Protein AF-A0A242JWX8-F1 (afdb_monomer_lite)

Secondary structure (DSSP, 8-state):
-----SEEE-TTS-EEEEEEEEE-TTS-EEEEEEEESSHHHHHHHHHHHHHHHHHHH--------S-HHHHHHTT-

Organism: NCBI:txid1834193

Radius of gyration: 19.91 Å; chains: 1; bounding box: 43×25×57 Å

Structure (mmCIF, N/CA/C/O backbone):
data_AF-A0A242JWX8-F1
#
_entry.id   AF-A0A242JWX8-F1
#
loop_
_atom_site.group_PDB
_atom_site.id
_atom_site.type_symbol
_atom_site.label_atom_id
_atom_site.label_alt_id
_atom_site.label_comp_id
_atom_site.label_asym_id
_atom_site.label_entity_id
_atom_site.label_seq_id
_atom_site.pdbx_PDB_ins_code
_atom_site.Cartn_x
_atom_site.Cartn_y
_atom_site.Cartn_z
_atom_site.occupancy
_atom_site.B_iso_or_equiv
_atom_site.auth_seq_id
_atom_site.auth_comp_id
_atom_site.auth_asym_id
_atom_site.auth_atom_id
_atom_site.pdbx_PDB_model_num
ATOM 1 N N . MET A 1 1 ? -10.946 13.997 -5.053 1.00 39.00 1 MET A N 1
ATOM 2 C CA . MET A 1 1 ? -10.949 13.248 -3.776 1.00 39.00 1 MET A CA 1
ATOM 3 C C . MET A 1 1 ? -9.654 12.464 -3.700 1.00 39.00 1 MET A C 1
ATOM 5 O O . MET A 1 1 ? -9.416 11.630 -4.568 1.00 39.00 1 MET A O 1
ATOM 9 N N . SER A 1 2 ? -8.764 12.801 -2.768 1.00 43.03 2 SER A N 1
ATOM 10 C CA . SER A 1 2 ? -7.502 12.078 -2.598 1.00 43.03 2 SER A CA 1
ATOM 11 C C . SER A 1 2 ? -7.821 10.601 -2.366 1.00 43.03 2 SER A C 1
ATOM 13 O O . SER A 1 2 ? -8.534 10.244 -1.431 1.00 43.03 2 SER A O 1
ATOM 15 N N . LYS A 1 3 ? -7.362 9.731 -3.272 1.00 55.69 3 LYS A N 1
ATOM 16 C CA . LYS A 1 3 ? -7.441 8.280 -3.087 1.00 55.69 3 LYS A CA 1
ATOM 17 C C . LYS A 1 3 ? -6.663 7.987 -1.807 1.00 55.69 3 LYS A C 1
ATOM 19 O O . LYS A 1 3 ? -5.440 8.111 -1.809 1.00 55.69 3 LYS A O 1
ATOM 24 N N . GLY A 1 4 ? -7.386 7.731 -0.714 1.00 77.19 4 GLY A N 1
ATOM 25 C CA . GLY A 1 4 ? -6.813 7.540 0.614 1.00 77.19 4 GLY A CA 1
ATOM 26 C C . GLY A 1 4 ? -5.699 6.497 0.596 1.00 77.19 4 G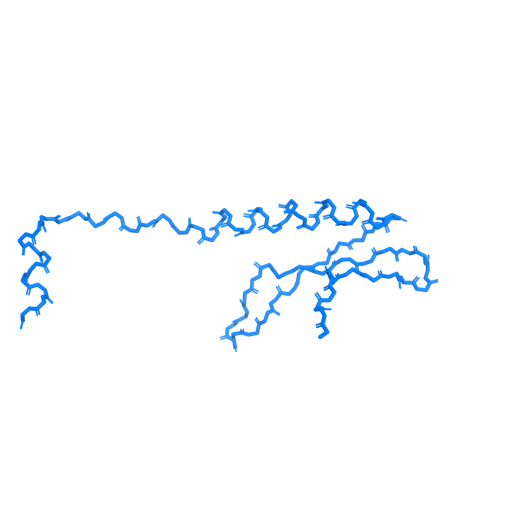LY A C 1
ATOM 27 O O . GLY A 1 4 ? -5.598 5.689 -0.325 1.00 77.19 4 GLY A O 1
ATOM 28 N N . GLU A 1 5 ? -4.865 6.484 1.632 1.00 87.06 5 GLU A N 1
ATOM 29 C CA . GLU A 1 5 ? -3.647 5.659 1.719 1.00 87.06 5 GLU A CA 1
ATOM 30 C C . GLU A 1 5 ? -3.887 4.137 1.684 1.00 87.06 5 GLU A C 1
ATOM 32 O O . GLU A 1 5 ? -2.937 3.364 1.809 1.00 87.06 5 GLU A O 1
ATOM 37 N N . ASN A 1 6 ? -5.133 3.704 1.461 1.00 92.81 6 ASN A N 1
ATOM 38 C CA . ASN A 1 6 ? -5.573 2.317 1.398 1.00 92.81 6 ASN A CA 1
ATOM 39 C C . ASN A 1 6 ? -5.340 1.615 2.744 1.00 92.81 6 ASN A C 1
ATOM 41 O O . ASN A 1 6 ? -4.856 0.486 2.805 1.00 92.81 6 ASN A O 1
ATOM 45 N N . ILE A 1 7 ? -5.636 2.341 3.829 1.00 95.12 7 ILE A N 1
ATOM 46 C CA . ILE A 1 7 ? -5.542 1.900 5.219 1.00 95.12 7 ILE A CA 1
ATOM 47 C C . ILE A 1 7 ? -6.900 2.132 5.884 1.00 95.12 7 ILE A C 1
ATOM 49 O O . ILE A 1 7 ? -7.408 3.251 5.879 1.00 95.12 7 ILE A O 1
ATOM 53 N N . TYR A 1 8 ? -7.469 1.084 6.472 1.00 95.31 8 TYR A N 1
ATOM 54 C CA . TYR A 1 8 ? -8.820 1.086 7.030 1.00 95.31 8 TYR A CA 1
ATOM 55 C C . TYR A 1 8 ? -8.828 0.503 8.441 1.00 95.31 8 TYR A C 1
ATOM 57 O O . TYR A 1 8 ? -8.135 -0.478 8.712 1.00 95.31 8 TYR A O 1
ATOM 65 N N . LYS A 1 9 ? -9.643 1.066 9.337 1.00 95.06 9 LYS A N 1
ATOM 66 C CA . LYS A 1 9 ? -9.909 0.475 10.654 1.00 95.06 9 LYS A CA 1
ATOM 67 C C . LYS A 1 9 ? -11.041 -0.551 10.535 1.00 95.06 9 LYS A C 1
ATOM 69 O O . LYS A 1 9 ? -12.069 -0.281 9.919 1.00 95.06 9 LYS A O 1
ATOM 74 N N . ARG A 1 10 ? -10.837 -1.743 11.088 1.00 95.88 10 ARG A N 1
ATOM 75 C CA . ARG A 1 10 ? -11.788 -2.862 11.106 1.00 95.88 10 ARG A CA 1
ATOM 76 C C . ARG A 1 10 ? -12.675 -2.790 12.358 1.00 95.88 10 ARG A C 1
ATOM 78 O O . ARG A 1 10 ? -12.324 -2.133 13.337 1.00 95.88 10 ARG A O 1
ATOM 85 N N . LYS A 1 11 ? -13.825 -3.481 12.327 1.00 96.56 11 LYS A N 1
ATOM 86 C CA . LYS A 1 11 ? -14.786 -3.539 13.451 1.00 96.56 11 LYS A CA 1
ATOM 87 C C . LYS A 1 11 ? -14.176 -4.136 14.725 1.00 96.56 11 LYS A C 1
ATOM 89 O O . LYS A 1 11 ? -14.545 -3.737 15.816 1.00 96.56 11 LYS A O 1
ATOM 94 N N . ASP A 1 12 ? -13.214 -5.042 14.567 1.00 93.94 12 ASP A N 1
ATOM 95 C CA . ASP A 1 12 ? -12.450 -5.672 15.652 1.00 93.94 12 ASP A CA 1
ATOM 96 C C . ASP A 1 12 ? -11.314 -4.785 16.205 1.00 93.94 12 ASP A C 1
ATOM 98 O O . ASP A 1 12 ? -10.524 -5.223 17.035 1.00 93.94 12 ASP A O 1
ATOM 102 N N . GLY A 1 13 ? -11.185 -3.544 15.723 1.00 94.31 13 GLY A N 1
ATOM 103 C CA . GLY A 1 13 ? -10.166 -2.592 16.161 1.00 94.31 13 GLY A CA 1
ATOM 104 C C . GLY A 1 13 ? -8.819 -2.700 15.441 1.00 94.31 13 GLY A C 1
ATOM 105 O O . GLY A 1 13 ? -7.993 -1.797 15.595 1.00 94.31 13 GLY A O 1
ATOM 106 N N . ARG A 1 14 ? -8.588 -3.726 14.608 1.00 96.56 14 ARG A N 1
ATOM 107 C CA . ARG A 1 14 ? -7.354 -3.838 13.813 1.00 96.56 14 ARG A CA 1
ATOM 108 C C . ARG A 1 14 ? -7.341 -2.838 12.659 1.00 96.56 14 ARG A C 1
ATOM 110 O O . ARG A 1 14 ? -8.371 -2.467 12.107 1.00 96.56 14 ARG A O 1
ATOM 117 N N . TRP A 1 15 ? -6.151 -2.446 12.235 1.00 97.69 15 TRP A N 1
ATOM 118 C CA . TRP A 1 15 ? -5.929 -1.689 11.009 1.00 97.69 15 TRP A CA 1
ATOM 119 C C . TRP A 1 15 ? -5.545 -2.636 9.874 1.00 97.69 15 TRP A C 1
ATOM 121 O O . TRP A 1 15 ? -4.689 -3.498 10.059 1.00 97.69 15 TRP A O 1
ATOM 131 N N . GLU A 1 16 ? -6.158 -2.461 8.70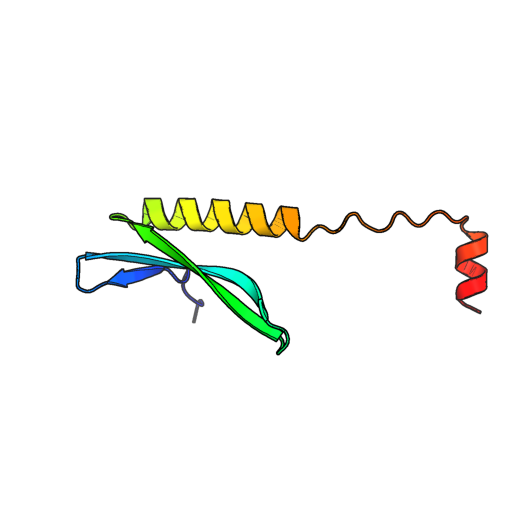5 1.00 97.44 16 GLU A N 1
ATOM 132 C CA . GLU A 1 16 ? -5.835 -3.165 7.465 1.00 97.44 16 GLU A CA 1
ATOM 133 C C . GLU A 1 16 ? -5.279 -2.187 6.436 1.00 97.44 16 GLU A C 1
ATOM 135 O O . GLU A 1 16 ? -5.970 -1.264 6.014 1.00 97.44 16 GLU A O 1
ATOM 140 N N . GLY A 1 17 ? -4.049 -2.425 5.997 1.00 97.00 17 GLY A N 1
ATOM 141 C CA . GLY A 1 17 ? -3.424 -1.728 4.885 1.00 97.00 17 GLY A CA 1
ATOM 142 C C . GLY A 1 17 ? -3.365 -2.606 3.641 1.00 97.00 17 GLY A C 1
ATOM 143 O O . GLY A 1 17 ? -2.969 -3.769 3.736 1.00 97.00 17 GLY A O 1
ATOM 144 N N . ARG A 1 18 ? -3.701 -2.057 2.471 1.00 96.06 18 ARG A N 1
ATOM 145 C CA . ARG A 1 18 ? -3.593 -2.745 1.177 1.00 96.06 18 ARG A CA 1
ATOM 146 C C . ARG A 1 18 ? -2.573 -2.052 0.287 1.00 96.06 18 ARG A C 1
ATOM 148 O O . ARG A 1 18 ? -2.609 -0.838 0.101 1.00 96.06 18 ARG A O 1
ATOM 155 N N . TYR A 1 19 ? -1.678 -2.824 -0.317 1.00 94.50 19 TYR A N 1
ATOM 156 C CA . TYR A 1 19 ? -0.669 -2.296 -1.236 1.00 94.50 19 TYR A CA 1
ATOM 157 C C . TYR A 1 19 ? -0.605 -3.136 -2.520 1.00 94.50 19 TYR A C 1
ATOM 159 O O . TYR A 1 19 ? -0.803 -4.349 -2.462 1.00 94.50 19 TYR A O 1
ATOM 167 N N . PRO A 1 20 ? -0.365 -2.523 -3.691 1.00 92.12 20 PRO A N 1
ATOM 168 C CA . PRO A 1 20 ? -0.231 -3.264 -4.941 1.00 92.12 20 PRO A CA 1
ATOM 169 C C . PRO A 1 20 ? 1.100 -4.028 -4.936 1.00 92.12 20 PRO A C 1
ATOM 171 O O . PRO A 1 20 ? 2.161 -3.407 -4.921 1.00 92.12 20 PRO A O 1
ATOM 174 N N . LYS A 1 21 ? 1.051 -5.364 -4.935 1.00 92.06 21 LYS A N 1
ATOM 175 C CA . LYS A 1 21 ? 2.256 -6.217 -4.972 1.00 92.06 21 LYS A CA 1
ATOM 176 C C . LYS A 1 21 ? 2.599 -6.687 -6.385 1.00 92.06 21 LYS A C 1
ATOM 178 O O . LYS A 1 21 ? 3.766 -6.797 -6.735 1.00 92.06 21 LYS A O 1
ATOM 183 N N . ALA A 1 22 ? 1.588 -6.918 -7.218 1.00 91.06 22 ALA A N 1
ATOM 184 C CA . ALA A 1 22 ? 1.758 -7.384 -8.590 1.00 91.06 22 ALA A CA 1
ATOM 185 C C . ALA A 1 22 ? 0.588 -6.925 -9.471 1.00 91.06 22 ALA A C 1
ATOM 187 O O . ALA A 1 22 ? -0.338 -6.256 -8.999 1.00 91.06 22 ALA A O 1
ATOM 188 N N . ARG A 1 23 ? 0.638 -7.287 -10.751 1.00 90.62 23 ARG A N 1
ATOM 189 C CA . ARG A 1 23 ? -0.540 -7.321 -11.616 1.00 90.62 23 ARG A CA 1
ATOM 190 C C . ARG A 1 23 ? -0.844 -8.769 -11.970 1.00 90.62 23 ARG A C 1
ATOM 192 O O . ARG A 1 23 ? 0.074 -9.584 -12.011 1.00 90.62 23 ARG A O 1
ATOM 199 N N . LYS A 1 24 ? -2.124 -9.073 -12.129 1.00 92.56 24 LYS A N 1
ATOM 200 C CA . LYS A 1 24 ? -2.586 -10.332 -12.707 1.00 92.56 24 LYS A CA 1
ATOM 201 C C . LYS A 1 24 ? -2.429 -10.286 -14.233 1.00 92.56 24 LYS A C 1
ATOM 203 O O . LYS A 1 24 ? -2.122 -9.229 -14.786 1.00 92.56 24 LYS A O 1
ATOM 208 N N . 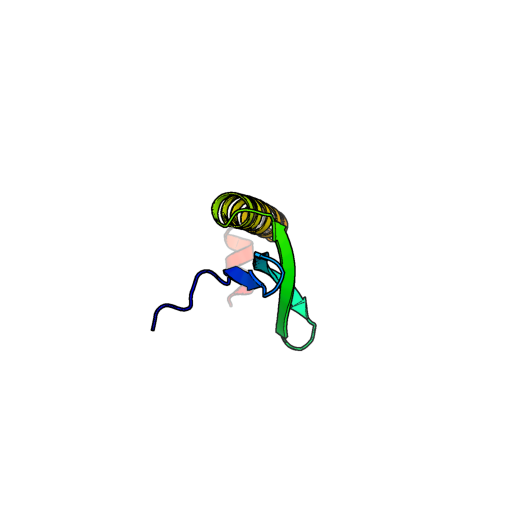GLU A 1 25 ? -2.649 -11.421 -14.886 1.00 93.12 25 GLU A N 1
ATOM 209 C CA . GLU A 1 25 ? -2.590 -11.557 -16.350 1.00 93.12 25 GLU A CA 1
ATOM 210 C C . GLU A 1 25 ? -3.609 -10.659 -17.061 1.00 93.12 25 GLU A C 1
ATOM 212 O O . GLU A 1 25 ? -3.297 -10.051 -18.078 1.00 93.12 25 GLU A O 1
ATOM 217 N N . ASP A 1 26 ? -4.781 -10.468 -16.454 1.00 93.62 26 ASP A N 1
ATOM 218 C CA . ASP A 1 26 ? -5.825 -9.538 -16.905 1.00 93.62 26 ASP A CA 1
ATOM 219 C C . ASP A 1 26 ? -5.457 -8.046 -16.718 1.00 93.62 26 ASP A C 1
ATOM 221 O O . ASP A 1 26 ? -6.249 -7.150 -17.005 1.00 93.62 26 ASP A O 1
ATOM 225 N N . GLY A 1 27 ? -4.266 -7.750 -16.189 1.00 90.56 27 GLY A N 1
ATOM 226 C CA . GLY A 1 27 ? -3.800 -6.397 -15.906 1.00 90.56 27 GLY A CA 1
ATOM 227 C C . GLY A 1 27 ? -4.367 -5.778 -14.624 1.00 90.56 27 GLY A C 1
ATOM 228 O O . GLY A 1 27 ? -3.968 -4.659 -14.273 1.00 90.56 27 GLY A O 1
ATOM 229 N N . SER A 1 28 ? -5.232 -6.471 -13.878 1.00 93.75 28 SER A N 1
ATOM 230 C CA . SER A 1 28 ? -5.779 -5.983 -12.612 1.00 93.75 28 SER A CA 1
ATOM 231 C C . SER A 1 28 ? -4.696 -5.916 -11.528 1.00 93.75 28 SER A C 1
ATOM 233 O O . SER A 1 28 ? -3.722 -6.675 -11.518 1.00 93.75 28 SER A O 1
ATOM 235 N N . LEU A 1 29 ? -4.857 -5.007 -10.557 1.00 91.94 29 LEU A N 1
ATOM 236 C CA . LEU A 1 29 ? -3.951 -4.942 -9.408 1.00 91.94 29 LEU A CA 1
ATOM 237 C C . LEU A 1 29 ? -4.136 -6.168 -8.509 1.00 91.94 29 LEU A C 1
ATOM 239 O O . LEU A 1 29 ? -5.235 -6.454 -8.033 1.00 91.94 29 LEU A O 1
ATOM 243 N N . HIS A 1 30 ? -3.034 -6.851 -8.217 1.00 94.25 30 HIS A N 1
ATOM 244 C CA . HIS A 1 30 ? -2.974 -7.866 -7.178 1.00 94.25 30 HIS A CA 1
ATOM 245 C C . HIS A 1 30 ? -2.501 -7.196 -5.886 1.00 94.25 30 HIS A C 1
ATOM 247 O O . HIS A 1 30 ? -1.356 -6.741 -5.784 1.00 94.25 30 HIS A O 1
ATOM 253 N N . TYR A 1 31 ? -3.393 -7.118 -4.899 1.00 95.00 31 TYR A N 1
ATOM 254 C CA . TYR A 1 31 ? -3.104 -6.506 -3.605 1.00 95.00 31 TYR A CA 1
ATOM 255 C C . TYR A 1 31 ? -2.480 -7.495 -2.614 1.00 95.00 31 TYR A C 1
ATOM 257 O O . TYR A 1 31 ? -2.820 -8.678 -2.580 1.00 95.00 31 TYR A O 1
ATOM 265 N N . GLY A 1 32 ? -1.558 -6.991 -1.797 1.00 94.88 32 GLY A N 1
ATOM 266 C CA . GLY A 1 32 ? -1.146 -7.587 -0.532 1.00 94.88 32 GLY A CA 1
ATOM 267 C C . GLY A 1 32 ? -1.805 -6.862 0.641 1.00 94.88 32 GLY A C 1
ATOM 268 O O . GLY A 1 32 ? -2.187 -5.696 0.517 1.00 94.88 32 GLY A O 1
ATOM 269 N N . TYR A 1 33 ? -1.914 -7.553 1.776 1.00 96.06 33 TYR A N 1
ATOM 270 C CA . TYR A 1 33 ? -2.604 -7.073 2.974 1.00 96.06 33 TYR A CA 1
ATOM 271 C C . TYR A 1 33 ? -1.647 -7.039 4.167 1.00 96.06 33 TYR A C 1
ATOM 273 O O . TYR A 1 33 ? -0.809 -7.926 4.325 1.00 96.06 33 TYR A O 1
ATOM 281 N N . ILE A 1 34 ? -1.763 -6.008 5.002 1.00 96.75 34 ILE A N 1
ATOM 282 C CA . ILE A 1 34 ? -1.029 -5.853 6.261 1.00 96.75 34 ILE A CA 1
ATOM 283 C C . ILE A 1 34 ? -2.032 -5.574 7.367 1.00 96.75 34 ILE A C 1
ATOM 285 O O . ILE A 1 34 ? -2.853 -4.670 7.240 1.00 96.75 34 ILE A O 1
ATOM 289 N N . TYR A 1 35 ? -1.898 -6.299 8.474 1.00 96.44 35 TYR A N 1
ATOM 290 C CA . TYR A 1 35 ? -2.689 -6.094 9.678 1.00 96.44 35 TYR A CA 1
ATOM 291 C C . TYR A 1 35 ? -1.820 -5.561 10.816 1.00 96.44 35 TYR A C 1
ATOM 293 O O . TYR A 1 35 ? -0.649 -5.929 10.949 1.00 96.44 35 TYR A O 1
ATOM 301 N N . GLY A 1 36 ? -2.386 -4.696 11.651 1.00 96.06 36 GLY A N 1
ATOM 302 C CA . GLY A 1 36 ? -1.704 -4.191 12.839 1.00 96.06 36 GLY A CA 1
ATOM 303 C C . GLY A 1 36 ? -2.652 -3.531 13.829 1.00 96.06 36 GLY A C 1
ATOM 304 O O . GLY A 1 36 ? -3.788 -3.211 13.498 1.00 96.06 36 GLY A O 1
ATOM 305 N N . GLN A 1 37 ? -2.179 -3.315 15.054 1.00 95.62 37 GLN A N 1
ATOM 306 C CA . GLN A 1 37 ? -2.967 -2.656 16.100 1.00 95.62 37 GLN A CA 1
ATOM 307 C C . GLN A 1 37 ? -2.956 -1.125 15.982 1.00 95.62 37 GLN A C 1
ATOM 309 O O . GLN A 1 37 ? -3.850 -0.460 16.493 1.00 95.62 37 GLN A O 1
ATOM 314 N N . SER A 1 38 ? -1.984 -0.548 15.268 1.00 96.44 38 SER A N 1
ATOM 315 C CA . SER A 1 38 ? -1.892 0.897 15.057 1.00 96.44 38 SER A CA 1
ATOM 316 C C . SER A 1 38 ? -1.754 1.254 13.582 1.00 96.44 38 SER A C 1
ATOM 318 O O . SER A 1 38 ? -1.026 0.607 12.823 1.00 96.44 38 SER A O 1
ATOM 320 N N . TYR A 1 39 ? -2.406 2.348 13.194 1.00 95.44 39 TYR A N 1
ATOM 321 C CA . TYR A 1 39 ? -2.299 2.926 11.857 1.00 95.44 39 TYR A CA 1
ATOM 322 C C . TYR A 1 39 ? -0.833 3.184 11.462 1.00 95.44 39 TYR A C 1
ATOM 324 O O . TYR A 1 39 ? -0.412 2.832 10.361 1.00 95.44 39 TYR A O 1
ATOM 332 N N . ARG A 1 40 ? -0.021 3.725 12.385 1.00 96.31 40 ARG A N 1
ATOM 333 C CA . ARG A 1 40 ? 1.402 4.028 12.141 1.00 96.31 40 ARG A CA 1
ATOM 334 C C . ARG A 1 40 ? 2.212 2.773 11.799 1.00 96.31 40 ARG A C 1
ATOM 336 O O . ARG A 1 40 ? 3.004 2.807 10.860 1.00 96.31 40 ARG A O 1
ATOM 343 N N . SER A 1 41 ? 1.988 1.665 12.513 1.00 96.44 41 SER A N 1
ATOM 344 C CA . SER A 1 41 ? 2.662 0.386 12.236 1.00 96.44 41 SER A CA 1
ATOM 345 C C . SER A 1 41 ? 2.301 -0.146 10.848 1.00 96.44 41 SER A C 1
ATOM 347 O O . SER A 1 41 ? 3.181 -0.531 10.076 1.00 96.44 41 SER A O 1
ATOM 349 N N . VAL A 1 42 ? 1.012 -0.105 10.497 1.00 97.44 42 VAL A N 1
ATOM 350 C CA . VAL A 1 42 ? 0.523 -0.546 9.184 1.00 97.44 42 VAL A CA 1
ATOM 351 C C . VAL A 1 42 ? 1.087 0.324 8.058 1.00 97.44 42 VAL A C 1
ATOM 353 O O . VAL A 1 42 ? 1.574 -0.211 7.062 1.00 97.44 42 VAL A O 1
ATOM 356 N N . LYS A 1 43 ? 1.109 1.651 8.234 1.00 95.81 43 LYS A N 1
ATOM 357 C CA . LYS A 1 43 ? 1.685 2.594 7.265 1.00 95.81 43 LYS A CA 1
ATOM 358 C C . LYS A 1 43 ? 3.170 2.329 7.018 1.00 95.81 43 LYS A C 1
ATOM 360 O O . LYS A 1 43 ? 3.576 2.233 5.862 1.00 95.81 43 LYS A O 1
ATOM 365 N N . LYS A 1 44 ? 3.963 2.148 8.082 1.00 96.75 44 LYS A N 1
ATOM 366 C CA . LYS A 1 44 ? 5.397 1.826 7.977 1.00 96.75 44 LYS A CA 1
ATOM 367 C C . LYS A 1 44 ? 5.621 0.545 7.165 1.00 96.75 44 LYS A C 1
ATOM 369 O O . LYS A 1 44 ? 6.344 0.567 6.173 1.00 96.75 44 LYS A O 1
ATOM 374 N N . LYS A 1 45 ? 4.911 -0.534 7.509 1.00 96.75 45 LYS A N 1
ATOM 375 C CA . LYS A 1 45 ? 5.000 -1.818 6.796 1.00 96.75 45 LYS A CA 1
ATOM 376 C C . LYS A 1 45 ? 4.559 -1.717 5.330 1.00 96.75 45 LYS A C 1
ATOM 378 O O . LYS A 1 45 ? 5.143 -2.378 4.475 1.00 96.75 45 LYS A O 1
ATOM 383 N N . ILE A 1 46 ? 3.547 -0.901 5.006 1.00 95.56 46 ILE A N 1
ATOM 384 C CA . ILE A 1 46 ? 3.149 -0.664 3.605 1.00 95.56 46 ILE A CA 1
ATOM 385 C C . ILE A 1 46 ? 4.298 -0.032 2.822 1.00 95.56 46 ILE A C 1
ATOM 387 O O . ILE A 1 46 ? 4.563 -0.455 1.698 1.00 95.56 46 ILE A O 1
ATOM 391 N N . ILE A 1 47 ? 4.961 0.977 3.391 1.00 94.50 47 ILE A N 1
ATOM 392 C CA . ILE A 1 47 ? 6.079 1.668 2.735 1.00 94.50 47 ILE A CA 1
ATOM 393 C C . ILE A 1 47 ? 7.224 0.683 2.480 1.00 94.50 47 ILE A C 1
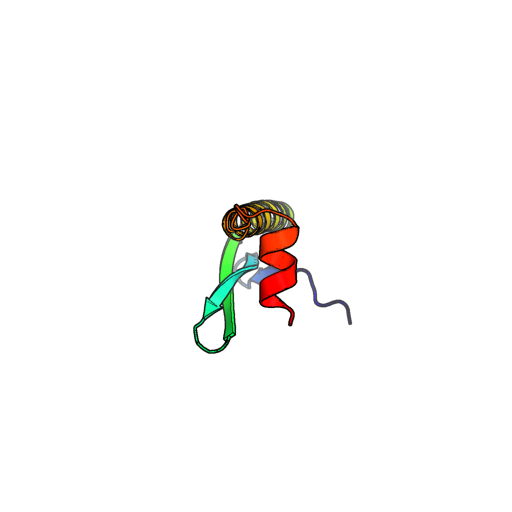ATOM 395 O O . ILE A 1 47 ? 7.703 0.587 1.352 1.00 94.50 47 ILE A O 1
ATOM 399 N N . GLU A 1 48 ? 7.592 -0.119 3.481 1.00 95.38 48 GLU A N 1
ATOM 400 C CA . GLU A 1 48 ? 8.617 -1.164 3.352 1.00 95.38 48 GLU A CA 1
ATOM 401 C C . GLU A 1 48 ? 8.288 -2.153 2.224 1.00 95.38 48 GLU A C 1
ATOM 403 O O . GLU A 1 48 ? 9.133 -2.443 1.375 1.00 95.38 48 GLU A O 1
ATOM 408 N N . ARG A 1 49 ? 7.038 -2.630 2.154 1.00 94.75 49 ARG A N 1
ATOM 409 C CA . ARG A 1 49 ? 6.609 -3.557 1.098 1.00 94.75 49 ARG A CA 1
ATOM 410 C C . ARG A 1 49 ? 6.584 -2.908 -0.282 1.00 94.75 49 ARG A C 1
ATOM 412 O O . ARG A 1 49 ? 7.027 -3.534 -1.240 1.00 94.75 49 ARG A O 1
ATOM 419 N N . LYS A 1 50 ?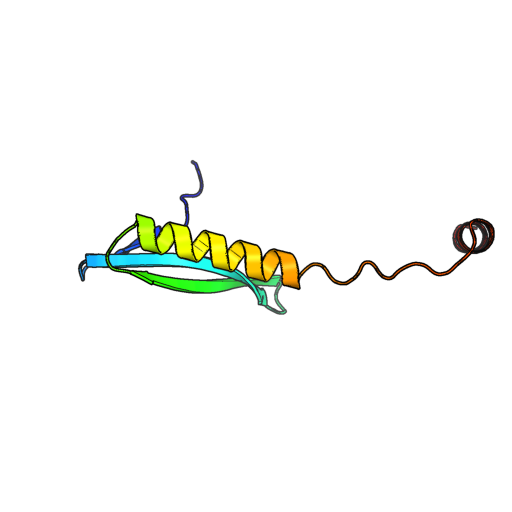 6.104 -1.668 -0.400 1.00 91.50 50 LYS A N 1
ATOM 420 C CA . LYS A 1 50 ? 6.144 -0.920 -1.667 1.00 91.50 50 LYS A CA 1
ATOM 421 C C . LYS A 1 50 ? 7.577 -0.778 -2.174 1.00 91.50 50 LYS A C 1
ATOM 423 O O . LYS A 1 50 ? 7.815 -1.041 -3.348 1.00 91.50 50 LYS A O 1
ATOM 428 N N . ASN A 1 51 ? 8.515 -0.440 -1.291 1.00 91.81 51 ASN A N 1
ATOM 429 C CA . ASN A 1 51 ? 9.929 -0.324 -1.638 1.00 91.81 51 ASN A CA 1
ATOM 430 C C . ASN A 1 51 ? 10.498 -1.669 -2.095 1.00 91.81 51 ASN A C 1
ATOM 432 O O . ASN A 1 51 ? 11.090 -1.738 -3.167 1.00 91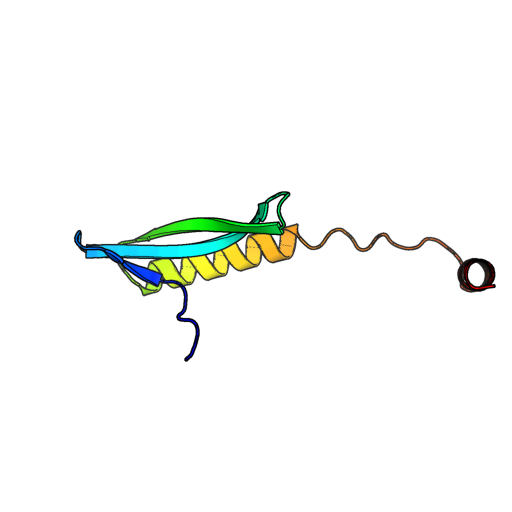.81 51 ASN A O 1
ATOM 436 N N . TYR A 1 52 ? 10.252 -2.746 -1.347 1.00 91.56 52 TYR A N 1
ATOM 437 C CA . TYR A 1 52 ? 10.684 -4.095 -1.721 1.00 91.56 52 TYR A CA 1
ATOM 438 C C . TYR A 1 52 ? 10.244 -4.477 -3.144 1.00 91.56 52 TYR A C 1
ATOM 440 O O . TYR A 1 52 ? 11.072 -4.850 -3.973 1.00 91.56 52 TYR A O 1
ATOM 448 N N . TYR A 1 53 ? 8.957 -4.309 -3.463 1.00 87.44 53 TYR A N 1
ATOM 449 C CA . TYR A 1 53 ? 8.440 -4.632 -4.796 1.00 87.44 53 TYR A CA 1
ATOM 450 C C . TYR A 1 53 ? 8.899 -3.651 -5.879 1.00 87.44 53 TYR A C 1
ATOM 452 O O . TYR A 1 53 ? 9.056 -4.052 -7.030 1.00 87.44 53 TYR A O 1
ATOM 460 N N . TYR A 1 54 ? 9.138 -2.383 -5.541 1.00 86.12 54 TYR A N 1
ATOM 461 C CA . TYR A 1 54 ? 9.734 -1.418 -6.465 1.00 86.12 54 TYR A CA 1
ATOM 462 C C . TYR A 1 54 ? 11.154 -1.833 -6.872 1.00 86.12 54 TYR A C 1
ATOM 464 O O . TYR A 1 54 ? 11.469 -1.837 -8.061 1.00 86.12 54 TYR A O 1
ATOM 472 N N . PHE A 1 55 ? 11.984 -2.252 -5.911 1.00 84.44 55 PHE A N 1
ATOM 473 C CA . PHE A 1 55 ? 13.340 -2.729 -6.189 1.00 84.44 55 PHE A CA 1
ATOM 474 C C . PHE A 1 55 ? 13.352 -4.054 -6.956 1.00 84.44 55 PHE A C 1
ATOM 476 O O . PHE A 1 55 ? 14.130 -4.185 -7.892 1.00 84.44 55 PHE A O 1
ATOM 483 N N . GLN A 1 56 ? 12.455 -4.996 -6.646 1.00 80.19 56 GLN A N 1
ATOM 484 C CA . GLN A 1 56 ? 12.330 -6.237 -7.424 1.00 80.19 56 GLN A CA 1
ATOM 485 C C . GLN A 1 56 ? 11.866 -6.011 -8.866 1.00 80.19 56 GLN A C 1
ATOM 487 O O . GLN A 1 56 ? 12.278 -6.734 -9.767 1.00 80.19 56 GLN A O 1
ATOM 492 N N . LYS A 1 57 ? 11.001 -5.015 -9.100 1.00 71.50 57 LYS A N 1
ATOM 493 C CA . LYS A 1 57 ? 10.509 -4.678 -10.444 1.00 71.50 57 LYS A CA 1
ATOM 494 C C . LYS A 1 57 ? 11.523 -3.955 -11.316 1.00 71.50 57 LYS A C 1
ATOM 496 O O . LYS A 1 57 ? 11.295 -3.879 -12.523 1.00 71.50 57 LYS A O 1
ATOM 501 N N . LYS A 1 58 ? 12.623 -3.440 -10.760 1.00 67.94 58 LYS A N 1
ATOM 502 C CA . LYS A 1 58 ? 13.774 -3.070 -11.583 1.00 67.94 58 LYS A CA 1
ATOM 503 C C . LYS A 1 58 ? 14.405 -4.359 -12.108 1.00 67.94 58 LYS A C 1
ATOM 505 O O . LYS A 1 58 ? 15.393 -4.850 -11.577 1.00 67.94 58 LYS A O 1
ATOM 510 N N . ILE A 1 59 ? 13.802 -4.883 -13.176 1.00 61.00 59 ILE A N 1
ATOM 511 C CA . ILE A 1 59 ? 14.468 -5.716 -14.175 1.00 61.00 59 ILE A CA 1
ATOM 512 C C . ILE A 1 59 ? 15.830 -5.046 -14.410 1.00 61.00 59 ILE A C 1
ATOM 514 O O . ILE A 1 59 ? 15.843 -3.817 -14.575 1.00 61.00 59 ILE A O 1
ATOM 518 N N . PRO A 1 60 ? 16.968 -5.765 -14.376 1.00 59.47 60 PRO A N 1
ATOM 519 C CA . PRO A 1 60 ? 18.214 -5.160 -14.815 1.00 59.47 60 PRO A CA 1
ATOM 520 C C . PRO A 1 60 ? 17.925 -4.618 -16.209 1.00 59.47 60 PRO A C 1
ATOM 522 O O . PRO A 1 60 ? 17.534 -5.399 -17.077 1.00 59.47 60 PRO A O 1
ATOM 525 N N . LEU A 1 61 ? 18.000 -3.292 -16.398 1.00 61.06 61 LEU A N 1
ATOM 526 C CA . LEU A 1 61 ? 17.979 -2.688 -17.730 1.00 61.06 61 LEU A CA 1
ATOM 527 C C . LEU A 1 61 ? 18.844 -3.608 -18.579 1.00 61.06 61 LEU A C 1
ATOM 529 O O . LEU A 1 61 ? 20.013 -3.784 -18.224 1.00 61.06 61 LEU A O 1
ATOM 533 N N . LYS A 1 62 ? 18.258 -4.297 -19.573 1.00 62.69 62 LYS A N 1
ATOM 534 C CA . LYS A 1 62 ? 19.037 -5.142 -20.477 1.00 62.69 62 LYS A CA 1
ATOM 535 C C . LYS A 1 62 ? 20.138 -4.218 -20.968 1.00 62.69 62 LYS A C 1
ATOM 537 O O . LYS A 1 62 ? 19.837 -3.251 -21.666 1.00 62.69 62 LYS A O 1
ATOM 542 N N . LYS A 1 63 ? 21.368 -4.423 -20.488 1.00 66.19 63 LYS A N 1
ATOM 543 C CA . LYS A 1 63 ? 22.504 -3.620 -20.920 1.00 66.19 63 LYS A CA 1
ATOM 544 C C . LYS A 1 63 ? 22.603 -3.914 -22.400 1.00 66.19 63 LYS A C 1
ATOM 546 O O . LYS A 1 63 ? 22.919 -5.038 -22.774 1.00 66.19 63 LYS A O 1
ATOM 551 N N . TYR A 1 64 ? 22.227 -2.941 -23.215 1.00 76.69 64 TYR A N 1
ATOM 552 C CA . TYR A 1 64 ? 22.450 -3.033 -24.637 1.00 76.69 64 TYR A CA 1
ATOM 553 C C . TYR A 1 64 ? 23.963 -3.116 -24.834 1.00 76.69 64 TYR A C 1
ATOM 555 O O . TYR A 1 64 ? 24.700 -2.229 -24.403 1.00 76.69 64 TYR A O 1
ATOM 563 N N . SER A 1 65 ? 24.420 -4.235 -25.383 1.00 76.75 65 SER A N 1
ATOM 564 C CA . SER A 1 65 ? 25.809 -4.468 -25.750 1.00 76.75 65 SER A CA 1
ATOM 565 C C . SER A 1 65 ? 25.911 -4.334 -27.263 1.00 76.75 65 SER A C 1
ATOM 567 O O . SER A 1 65 ? 25.898 -5.329 -27.981 1.00 76.75 65 SER A O 1
ATOM 569 N N . GLY A 1 66 ? 25.934 -3.097 -27.735 1.00 84.31 66 GLY A N 1
ATOM 570 C CA . GLY A 1 66 ? 26.148 -2.758 -29.134 1.00 84.31 66 GLY A CA 1
ATOM 571 C C . GLY A 1 66 ? 26.754 -1.367 -29.219 1.00 84.31 66 GLY A C 1
ATOM 572 O O . GLY A 1 66 ? 26.658 -0.566 -28.283 1.00 84.31 66 GLY A O 1
ATOM 573 N N . THR A 1 67 ? 27.425 -1.096 -30.323 1.00 88.25 67 THR A N 1
ATOM 574 C CA . THR A 1 67 ? 27.938 0.227 -30.650 1.00 88.25 67 THR A CA 1
ATOM 575 C C . THR A 1 67 ? 26.793 1.161 -31.039 1.00 88.25 67 THR A C 1
ATOM 577 O O . THR A 1 67 ? 25.653 0.747 -31.266 1.00 88.25 67 THR A O 1
ATOM 580 N N . PHE A 1 68 ? 27.100 2.454 -31.122 1.00 84.69 68 PHE A N 1
ATOM 581 C CA . PHE A 1 68 ? 26.163 3.432 -31.668 1.00 84.69 68 PHE A CA 1
ATOM 582 C C . PHE A 1 68 ? 25.797 3.120 -33.131 1.00 84.69 68 PHE A C 1
ATOM 584 O O . PHE A 1 68 ? 24.658 3.345 -33.526 1.00 84.69 68 PHE A O 1
ATOM 591 N N . ALA A 1 69 ? 26.730 2.549 -33.905 1.00 86.38 69 ALA A N 1
ATOM 592 C CA . ALA A 1 69 ? 26.491 2.146 -35.290 1.00 86.38 69 ALA A CA 1
ATOM 593 C C . ALA A 1 69 ? 25.456 1.013 -35.382 1.00 86.38 69 ALA A C 1
ATOM 595 O O . ALA A 1 69 ? 24.486 1.145 -36.123 1.00 86.38 69 ALA A O 1
ATOM 596 N N . ASP A 1 70 ? 25.587 -0.018 -34.539 1.00 86.06 70 ASP A N 1
ATOM 597 C CA . ASP A 1 70 ? 24.629 -1.136 -34.467 1.00 86.06 70 ASP A CA 1
ATOM 598 C C . ASP A 1 70 ? 23.202 -0.654 -34.141 1.00 86.06 70 ASP A C 1
ATOM 600 O O . ASP A 1 70 ? 22.208 -1.241 -34.565 1.00 86.06 70 ASP A O 1
ATOM 604 N N . TRP A 1 71 ? 23.088 0.441 -33.379 1.00 84.06 71 TRP A N 1
ATOM 605 C CA . TRP A 1 71 ? 21.796 1.047 -33.049 1.00 84.06 71 TRP A CA 1
ATOM 606 C C . TRP A 1 71 ? 21.200 1.843 -34.221 1.00 84.06 71 TRP A C 1
ATOM 608 O O . TRP A 1 71 ? 19.980 1.903 -34.359 1.00 84.06 71 TRP A O 1
ATOM 618 N N . GLY A 1 72 ? 22.055 2.438 -35.059 1.00 85.69 72 GLY A N 1
ATOM 619 C CA . GLY A 1 72 ? 21.662 3.177 -36.259 1.00 85.69 72 GLY A CA 1
ATOM 620 C C . GLY A 1 72 ? 21.168 2.277 -37.394 1.00 85.69 72 GLY A C 1
ATOM 621 O O . GLY A 1 72 ? 20.226 2.656 -38.082 1.00 85.69 72 GLY A O 1
ATOM 622 N N . GLU A 1 73 ? 21.735 1.077 -37.553 1.00 82.94 73 GLU A N 1
ATOM 623 C CA . GLU A 1 73 ? 21.271 0.096 -38.552 1.00 82.94 73 GLU A CA 1
ATOM 624 C C . GLU A 1 73 ? 19.872 -0.449 -38.248 1.00 82.94 73 GLU A C 1
ATOM 626 O O . GLU A 1 73 ? 19.101 -0.708 -39.161 1.00 82.94 73 GLU A O 1
ATOM 631 N N . TYR A 1 74 ? 19.508 -0.583 -36.971 1.00 79.00 74 TYR A N 1
ATOM 632 C CA . TYR A 1 74 ? 18.183 -1.068 -36.565 1.00 79.00 74 TYR A CA 1
ATOM 633 C C . TYR A 1 74 ? 17.043 -0.063 -36.821 1.00 79.00 74 TYR A C 1
ATOM 635 O O . TYR A 1 74 ? 15.874 -0.407 -36.641 1.00 79.00 74 TYR A O 1
ATOM 643 N N . TRP A 1 75 ? 17.378 1.188 -37.152 1.00 77.69 75 TRP A N 1
ATOM 644 C CA . TRP A 1 75 ? 16.440 2.306 -37.294 1.00 77.69 75 TRP A CA 1
ATOM 645 C C . TRP A 1 75 ? 16.132 2.692 -38.749 1.00 77.69 75 TRP A C 1
ATOM 647 O O . TRP A 1 75 ? 15.223 3.497 -38.963 1.00 77.69 75 TRP A O 1
ATOM 657 N N . LEU A 1 76 ? 16.871 2.146 -39.719 1.00 59.44 76 LEU A N 1
ATOM 658 C CA . LEU A 1 76 ? 16.661 2.318 -41.163 1.00 59.44 76 LEU A CA 1
ATOM 659 C C . LEU A 1 76 ? 15.945 1.098 -41.752 1.00 59.44 76 LEU A C 1
ATOM 661 O O . LEU A 1 76 ? 15.112 1.316 -42.660 1.00 59.44 76 LEU A O 1
#

Foldseek 3Di:
DPPPQQWDQDPVQKIKHWEFQDADPVRHGDIDIDIDNDPVVRSVVNVVSVVVSVVVPPPPPPPPPDDPVVVVVVVD

pLDDT: mean 86.75, std 13.2, range [39.0, 97.69]

Sequence (76 aa):
MSKGENIYKRKDGRWEGRYPKARKEDGSLHYGYIYGQSYRSVKKKIIERKNYYYFQKKIPLKKYSGTFADWGEYWL